Protein AF-A0A0U1DSK2-F1 (afdb_monomer_lite)

Organism: NCBI:txid761804

pLDDT: mean 81.11, std 15.64, range [31.89, 95.94]

Secondary structure (DSSP, 8-state):
------SS--SSSSS-TTBTTS---EE--PPTT--S--TT-GGGGG-TTSHHHHHHHHHHHT-HHHHHHTT-EEPPBEEEPPEEE--TTS--EEES-SS-EEE-TTTT--GGG--------TTT--

Radius of gyration: 19.18 Å; chains: 1; bounding box: 40×33×60 Å

Structure (mmCIF, N/CA/C/O backbone):
data_AF-A0A0U1DSK2-F1
#
_entry.id   AF-A0A0U1DSK2-F1
#
loop_
_atom_site.group_PDB
_atom_site.id
_atom_site.type_symbol
_atom_site.label_atom_id
_atom_site.label_alt_id
_atom_site.label_comp_id
_atom_site.label_asym_id
_atom_site.label_entity_id
_atom_site.label_seq_id
_atom_site.pdbx_PDB_ins_code
_atom_site.Cartn_x
_atom_site.Cartn_y
_atom_site.Cartn_z
_atom_site.occupancy
_atom_site.B_iso_or_equiv
_atom_site.auth_seq_id
_atom_site.auth_comp_id
_atom_site.auth_asym_id
_atom_site.auth_atom_id
_atom_site.pdbx_PDB_model_num
ATOM 1 N N . MET A 1 1 ? -15.888 -14.242 15.823 1.00 31.89 1 MET A N 1
ATOM 2 C CA . MET A 1 1 ? -16.881 -13.394 16.515 1.00 31.89 1 MET A CA 1
ATOM 3 C C . MET A 1 1 ? -16.959 -12.120 15.689 1.00 31.89 1 MET A C 1
ATOM 5 O O . MET A 1 1 ? -16.061 -11.303 15.787 1.00 31.89 1 MET A O 1
ATOM 9 N N . PHE A 1 2 ? -17.907 -12.036 14.753 1.00 37.22 2 PHE A N 1
ATOM 10 C CA . PHE A 1 2 ? -18.077 -10.854 13.903 1.00 37.22 2 PHE A CA 1
ATOM 11 C C . PHE A 1 2 ? -19.164 -10.006 14.532 1.00 37.22 2 PHE A C 1
ATOM 13 O O . PHE A 1 2 ? -20.310 -10.441 14.627 1.00 37.22 2 PHE A O 1
ATOM 20 N N . GLY A 1 3 ? -18.794 -8.839 15.026 1.00 39.28 3 GLY A N 1
ATOM 21 C CA . GLY A 1 3 ? -19.751 -7.971 15.673 1.00 39.28 3 GLY A CA 1
ATOM 22 C C . GLY A 1 3 ? -19.069 -6.734 16.182 1.00 39.28 3 GLY A C 1
ATOM 23 O O . GLY A 1 3 ? -18.799 -6.672 17.367 1.00 39.28 3 GLY A O 1
ATOM 24 N N . GLU A 1 4 ? -18.853 -5.770 15.292 1.00 43.91 4 GLU A N 1
ATOM 25 C CA . GLU A 1 4 ? -18.909 -4.362 15.660 1.00 43.91 4 GLU A CA 1
ATOM 26 C C . GLU A 1 4 ? -19.513 -3.535 14.506 1.00 43.91 4 GLU A C 1
ATOM 28 O O . GLU A 1 4 ? -18.983 -3.465 13.402 1.00 43.91 4 GLU A O 1
ATOM 33 N N . ASN A 1 5 ? -20.646 -2.901 14.837 1.00 45.25 5 ASN A N 1
ATOM 34 C CA . ASN A 1 5 ? -21.072 -1.563 14.407 1.00 45.25 5 ASN A CA 1
ATOM 35 C C . ASN A 1 5 ? -21.976 -1.408 13.168 1.00 45.25 5 ASN A C 1
ATOM 37 O O . ASN A 1 5 ? -21.609 -0.862 12.134 1.00 45.25 5 ASN A O 1
ATOM 41 N N . PHE A 1 6 ? -23.255 -1.740 13.392 1.00 40.91 6 PHE A N 1
ATOM 42 C CA . PHE A 1 6 ? -24.441 -1.389 12.591 1.00 40.91 6 PHE A CA 1
ATOM 43 C C . PHE A 1 6 ? -25.008 0.026 12.907 1.00 40.91 6 PHE A C 1
ATOM 45 O O . PHE A 1 6 ? -26.098 0.367 12.459 1.00 40.91 6 PHE A O 1
ATOM 52 N N . PHE A 1 7 ? -24.313 0.860 13.701 1.00 37.66 7 PHE A N 1
ATOM 53 C CA . PHE A 1 7 ? -24.867 2.102 14.286 1.00 37.66 7 PHE A CA 1
ATOM 54 C C . PHE A 1 7 ? -24.353 3.432 13.699 1.00 37.66 7 PHE A C 1
ATOM 56 O O . PHE A 1 7 ? -24.494 4.468 14.339 1.00 37.66 7 PHE A O 1
ATOM 63 N N . GLY A 1 8 ? -23.814 3.452 12.476 1.00 36.75 8 GLY A N 1
ATOM 64 C CA . GLY A 1 8 ? -23.681 4.705 11.707 1.00 36.75 8 GLY A CA 1
ATOM 65 C C . GLY A 1 8 ? -22.787 5.802 12.313 1.00 36.75 8 GLY A C 1
ATOM 66 O O . GLY A 1 8 ? -22.877 6.952 11.896 1.00 36.75 8 GLY A O 1
ATOM 67 N N . THR A 1 9 ? -21.926 5.471 13.277 1.00 43.00 9 THR A N 1
ATOM 68 C CA . THR A 1 9 ? -20.934 6.385 13.875 1.00 43.00 9 THR A CA 1
ATOM 69 C C . THR A 1 9 ? -19.566 6.324 13.197 1.00 43.00 9 THR A C 1
ATOM 71 O O . THR A 1 9 ? -18.650 7.029 13.611 1.00 43.00 9 THR A O 1
ATOM 74 N N . ASN A 1 10 ? -19.417 5.513 12.146 1.00 46.59 10 ASN A N 1
ATOM 75 C CA . ASN A 1 10 ? -18.232 5.546 11.302 1.00 46.59 10 ASN A CA 1
ATOM 76 C C . ASN A 1 10 ? -18.374 6.704 10.301 1.00 46.59 10 ASN A C 1
ATOM 78 O O . ASN A 1 10 ? -19.297 6.676 9.488 1.00 46.59 10 ASN A O 1
ATOM 82 N N . PRO A 1 11 ? -17.482 7.711 10.314 1.00 48.75 11 PRO A N 1
ATOM 83 C CA . PRO A 1 11 ? -17.439 8.729 9.263 1.00 48.75 11 PRO A CA 1
ATOM 84 C C . PRO A 1 11 ? -17.037 8.152 7.888 1.00 48.75 11 PRO A C 1
ATOM 86 O O . PRO A 1 11 ? -17.086 8.865 6.889 1.00 48.75 11 PRO A O 1
ATOM 89 N N . SER A 1 12 ? -16.650 6.873 7.817 1.00 52.66 12 SER A N 1
ATOM 90 C CA . SER A 1 12 ? -16.371 6.133 6.586 1.00 52.66 12 SER A CA 1
ATOM 91 C C . SER A 1 12 ? -17.623 5.436 6.033 1.00 52.66 12 SER A C 1
ATOM 93 O O . SER A 1 12 ? -18.506 5.014 6.778 1.00 52.66 12 SER A O 1
ATOM 95 N N . LEU A 1 13 ? -17.678 5.248 4.708 1.00 63.47 13 LEU A N 1
ATOM 96 C CA . LEU A 1 13 ? -18.755 4.560 3.965 1.00 63.47 13 LEU A CA 1
ATOM 97 C C . LEU A 1 13 ? -18.866 3.039 4.258 1.00 63.47 13 LEU A C 1
ATOM 99 O O . LEU A 1 13 ? -19.377 2.280 3.439 1.00 63.47 13 LEU A O 1
ATOM 103 N N . GLY A 1 14 ? -18.366 2.576 5.403 1.00 69.94 14 GLY A N 1
ATOM 104 C CA . GLY A 1 14 ? -18.191 1.168 5.755 1.00 69.94 14 GLY A CA 1
ATOM 105 C C . GLY A 1 14 ? -16.923 0.946 6.579 1.00 69.94 14 GLY A C 1
ATOM 106 O O . GLY A 1 14 ? -16.253 1.900 6.971 1.00 69.94 14 GLY A O 1
ATOM 107 N N . VAL A 1 15 ? -16.592 -0.317 6.850 1.00 75.19 15 VAL A N 1
ATOM 108 C CA . VAL A 1 15 ? -15.305 -0.689 7.463 1.00 75.19 15 VAL A CA 1
ATOM 109 C C . VAL A 1 15 ? -14.183 -0.354 6.475 1.00 75.19 15 VAL A C 1
ATOM 111 O O . VAL A 1 15 ? -14.310 -0.683 5.297 1.00 75.19 15 VAL A O 1
ATOM 114 N N . ASP A 1 16 ? -13.122 0.320 6.931 1.00 82.50 16 ASP A N 1
ATOM 115 C CA . ASP A 1 16 ? -11.968 0.652 6.083 1.00 82.50 16 ASP A CA 1
ATOM 116 C C . ASP A 1 16 ? -11.315 -0.651 5.577 1.00 82.50 16 ASP A C 1
ATOM 118 O O . ASP A 1 16 ? -10.849 -1.449 6.390 1.00 82.50 16 ASP A O 1
ATOM 122 N N . PRO A 1 17 ? -11.272 -0.911 4.257 1.00 87.81 17 PRO A N 1
ATOM 123 C CA . PRO A 1 17 ? -10.661 -2.125 3.738 1.00 87.81 17 PRO A CA 1
ATOM 124 C C . PRO A 1 17 ? -9.149 -2.169 3.956 1.00 87.81 17 PRO A C 1
ATOM 126 O O . PRO A 1 17 ? -8.571 -3.240 3.832 1.00 87.81 17 PRO A O 1
ATOM 129 N N . ALA A 1 18 ? -8.498 -1.046 4.261 1.00 89.88 18 ALA A N 1
ATOM 130 C CA . ALA A 1 18 ? -7.066 -0.974 4.517 1.00 89.88 18 ALA A CA 1
ATOM 131 C C . ALA A 1 18 ? -6.693 -1.258 5.979 1.00 89.88 18 ALA A C 1
ATOM 133 O O . ALA A 1 18 ? -5.513 -1.176 6.300 1.00 89.88 18 ALA A O 1
ATOM 134 N N . VAL A 1 19 ? -7.651 -1.531 6.876 1.00 88.75 19 VAL A N 1
ATOM 135 C CA . VAL A 1 19 ? -7.340 -1.838 8.282 1.00 88.75 19 VAL A CA 1
ATOM 136 C C . VAL A 1 19 ? -7.079 -3.321 8.512 1.00 88.75 19 VAL A C 1
ATOM 138 O O . VAL A 1 19 ? -7.591 -4.188 7.795 1.00 88.75 19 VAL A O 1
ATOM 141 N N . ASP A 1 20 ? -6.307 -3.611 9.558 1.00 85.75 20 ASP A N 1
ATOM 142 C CA . ASP A 1 20 ? -6.054 -4.986 9.978 1.00 85.75 20 ASP A CA 1
ATOM 143 C C . ASP A 1 20 ? -7.362 -5.744 10.276 1.00 85.75 20 ASP A C 1
ATOM 145 O O . ASP A 1 20 ? -8.333 -5.197 10.807 1.00 85.75 20 ASP A O 1
ATOM 149 N N . GLY A 1 21 ? -7.400 -7.021 9.895 1.00 84.62 21 GLY A N 1
ATOM 150 C CA . GLY A 1 21 ? -8.562 -7.895 10.070 1.00 84.62 21 GLY A CA 1
ATOM 151 C C . GLY A 1 21 ? -9.659 -7.795 8.999 1.00 84.62 21 GLY A C 1
ATOM 152 O O . GLY A 1 21 ? -10.581 -8.612 9.032 1.00 84.62 21 GLY A O 1
ATOM 153 N N . PHE A 1 22 ? -9.576 -6.878 8.024 1.00 88.56 22 PHE A N 1
ATOM 154 C CA . PHE A 1 22 ? -10.539 -6.838 6.907 1.00 88.56 22 PHE A CA 1
ATOM 155 C C . PHE A 1 22 ? -10.370 -8.015 5.927 1.00 88.56 22 PHE A C 1
ATOM 157 O O . PHE A 1 22 ? -11.340 -8.473 5.325 1.00 88.56 22 PHE A O 1
ATOM 164 N N . GLY A 1 23 ? -9.141 -8.523 5.775 1.00 89.69 23 GLY A N 1
ATOM 165 C CA . GLY A 1 23 ? -8.797 -9.575 4.808 1.00 89.69 23 GLY A CA 1
ATOM 166 C C . GLY A 1 23 ? -8.377 -9.053 3.430 1.00 89.69 23 GLY A C 1
ATOM 167 O O . GLY A 1 23 ? -8.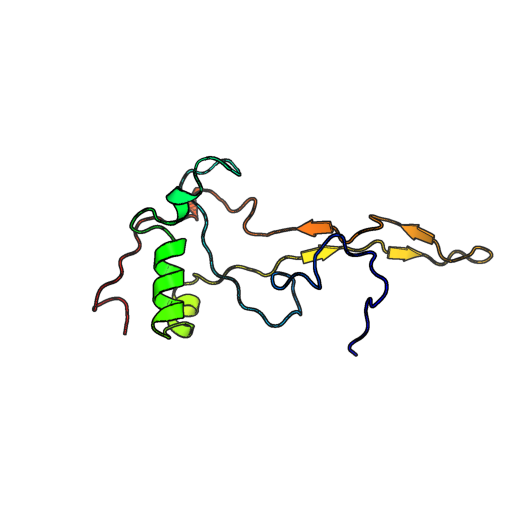337 -9.823 2.473 1.00 89.69 23 GLY A O 1
ATOM 168 N N . SER A 1 24 ? -8.077 -7.757 3.315 1.00 91.50 24 SER A N 1
ATOM 169 C CA . SER A 1 24 ? -7.434 -7.184 2.132 1.00 91.50 24 SER A CA 1
ATOM 170 C C . SER A 1 24 ? -5.925 -7.442 2.139 1.00 91.50 24 SER A C 1
ATOM 172 O O . SER A 1 24 ? -5.340 -7.831 3.150 1.00 91.50 24 SER A O 1
ATOM 174 N N . VAL A 1 25 ? -5.288 -7.146 1.009 1.00 93.31 25 VAL A N 1
ATOM 175 C CA . VAL A 1 25 ? -3.843 -6.934 0.907 1.00 93.31 25 VAL A CA 1
ATOM 176 C C . VAL A 1 25 ? -3.632 -5.515 0.395 1.00 93.31 25 VAL A C 1
ATOM 178 O O . VAL A 1 25 ? -4.348 -5.067 -0.503 1.00 93.31 25 VAL A O 1
ATOM 181 N N . ARG A 1 26 ? -2.666 -4.803 0.974 1.00 95.69 26 ARG A N 1
ATOM 182 C CA . ARG A 1 26 ? -2.225 -3.486 0.507 1.00 95.69 26 ARG A CA 1
ATOM 183 C C . ARG A 1 26 ? -0.896 -3.625 -0.225 1.00 95.69 26 ARG A C 1
ATOM 185 O O . ARG A 1 26 ? -0.114 -4.526 0.072 1.00 95.69 26 ARG A O 1
ATOM 192 N N . PHE A 1 27 ? -0.619 -2.701 -1.134 1.00 95.69 27 PHE A N 1
ATOM 193 C CA . PHE A 1 27 ? 0.667 -2.596 -1.815 1.00 95.69 27 PHE A CA 1
ATOM 194 C C . PHE A 1 27 ? 1.241 -1.193 -1.641 1.00 95.69 27 PHE A C 1
ATOM 196 O O . PHE A 1 27 ? 0.495 -0.238 -1.400 1.00 95.69 27 PHE A O 1
ATOM 203 N N . ARG A 1 28 ? 2.564 -1.089 -1.721 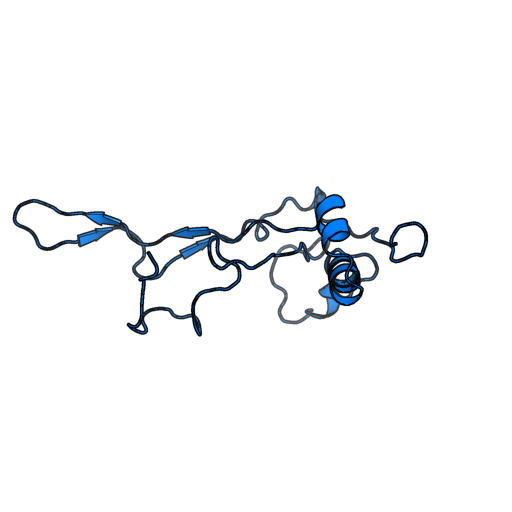1.00 94.94 28 ARG A N 1
ATOM 204 C CA . ARG A 1 28 ? 3.288 0.177 -1.631 1.00 94.94 28 ARG A CA 1
ATOM 205 C C . ARG A 1 28 ? 3.067 0.982 -2.900 1.00 94.94 28 ARG A C 1
ATOM 207 O O . ARG A 1 28 ? 3.097 0.438 -4.001 1.00 94.94 28 ARG A O 1
ATOM 214 N N . ALA A 1 29 ? 2.810 2.269 -2.738 1.00 93.31 29 ALA A N 1
ATOM 215 C CA . ALA A 1 29 ? 2.453 3.147 -3.843 1.00 93.31 29 ALA A CA 1
ATOM 216 C C . ALA A 1 29 ? 3.015 4.558 -3.652 1.00 93.31 29 ALA A C 1
ATOM 218 O O . ALA A 1 29 ? 2.540 5.482 -4.308 1.00 93.31 29 ALA A O 1
ATOM 219 N N . GLU A 1 30 ? 3.966 4.748 -2.735 1.00 89.44 30 GLU A N 1
ATOM 220 C CA . GLU A 1 30 ? 4.376 6.093 -2.350 1.00 89.44 30 GLU A CA 1
ATOM 221 C C . GLU A 1 30 ? 5.091 6.805 -3.491 1.00 89.44 30 GLU A C 1
ATOM 223 O O . GLU A 1 30 ? 5.756 6.204 -4.340 1.00 89.44 30 GLU A O 1
ATOM 228 N N . VAL A 1 31 ? 4.927 8.123 -3.510 1.00 86.94 31 VAL A N 1
ATOM 229 C CA . VAL A 1 31 ? 5.552 8.975 -4.510 1.00 86.94 31 VAL A CA 1
ATOM 230 C C . VAL A 1 31 ? 6.986 9.300 -4.069 1.00 86.94 31 VAL A C 1
ATOM 232 O O . VAL A 1 31 ? 7.170 9.931 -3.023 1.00 86.94 31 VAL A O 1
ATOM 235 N N . PRO A 1 32 ? 8.011 8.939 -4.864 1.00 82.69 32 PRO A N 1
ATOM 236 C CA . PRO A 1 32 ? 9.399 9.277 -4.568 1.00 82.69 32 PRO A CA 1
ATOM 237 C C . PRO A 1 32 ? 9.578 10.787 -4.384 1.00 82.69 32 PRO A C 1
ATOM 239 O O . PRO A 1 32 ? 9.192 11.581 -5.240 1.00 82.69 32 PRO A O 1
ATOM 242 N N . GLY A 1 33 ? 10.163 11.188 -3.254 1.00 80.31 33 GLY A N 1
ATOM 243 C CA . GLY A 1 33 ? 10.413 12.598 -2.941 1.00 80.31 33 GLY A CA 1
ATOM 244 C C . GLY A 1 33 ? 9.175 13.419 -2.558 1.00 80.31 33 GLY A C 1
ATOM 245 O O . GLY A 1 33 ? 9.303 14.634 -2.419 1.00 80.31 33 GLY A O 1
ATOM 246 N N . SER A 1 34 ? 8.008 12.791 -2.373 1.00 78.75 34 SER A N 1
ATOM 247 C CA . SER A 1 34 ? 6.836 13.462 -1.803 1.00 78.75 34 SER A CA 1
ATOM 248 C C . SER A 1 34 ? 7.069 13.840 -0.339 1.00 78.75 34 SER A C 1
ATOM 250 O O . SER A 1 34 ? 7.645 13.070 0.428 1.00 78.75 34 SER A O 1
ATOM 252 N N . ASP A 1 35 ? 6.589 15.018 0.053 1.00 76.25 35 ASP A N 1
ATOM 253 C CA . ASP A 1 35 ? 6.548 15.507 1.434 1.00 76.25 35 ASP A CA 1
ATOM 254 C C . ASP A 1 35 ? 5.108 15.683 1.960 1.00 76.25 35 ASP A C 1
ATOM 256 O O . ASP A 1 35 ? 4.901 16.236 3.043 1.00 76.25 35 ASP A O 1
ATOM 260 N N . GLY A 1 36 ? 4.103 15.183 1.226 1.00 75.88 36 GLY A N 1
ATOM 261 C CA . GLY A 1 36 ? 2.714 15.141 1.678 1.00 75.88 36 GLY A CA 1
ATOM 262 C C . GLY A 1 36 ? 1.684 14.947 0.563 1.00 75.88 36 GLY A C 1
ATOM 263 O O . GLY A 1 36 ? 2.003 14.659 -0.589 1.00 75.88 36 GLY A O 1
ATOM 264 N N . ILE A 1 37 ? 0.401 15.120 0.901 1.00 79.44 37 ILE A N 1
ATOM 265 C CA . ILE A 1 37 ? -0.683 15.050 -0.088 1.00 79.44 37 ILE A CA 1
ATOM 266 C C . ILE A 1 37 ? -0.647 16.305 -0.963 1.00 79.44 37 ILE A C 1
ATOM 268 O O . ILE A 1 37 ? -0.932 17.405 -0.489 1.00 79.44 37 ILE A O 1
ATOM 272 N N . ASN A 1 38 ? -0.412 16.124 -2.263 1.00 82.75 38 ASN A N 1
ATOM 273 C CA . ASN A 1 38 ? -0.645 17.158 -3.264 1.00 82.75 38 ASN A CA 1
ATOM 274 C C . ASN A 1 38 ? -1.926 16.853 -4.069 1.00 82.75 38 ASN A C 1
ATOM 276 O O . ASN A 1 38 ? -1.880 16.085 -5.031 1.00 82.75 38 ASN A O 1
ATOM 280 N N . PRO A 1 39 ? -3.075 17.475 -3.740 1.00 80.81 39 PRO A N 1
ATOM 281 C CA . PRO A 1 39 ? -4.342 17.199 -4.423 1.00 80.81 39 PRO A CA 1
ATOM 282 C C . PRO A 1 39 ? -4.365 17.671 -5.886 1.00 80.81 39 PRO A C 1
ATOM 284 O O . PRO A 1 39 ? -5.276 17.321 -6.636 1.00 80.81 39 PRO A O 1
ATOM 287 N N . HIS A 1 40 ? -3.390 18.480 -6.307 1.00 84.38 40 HIS A N 1
ATOM 288 C CA . HIS A 1 40 ? -3.275 18.964 -7.681 1.00 84.38 40 HIS A CA 1
ATOM 289 C C . HIS A 1 40 ? -2.348 18.108 -8.551 1.00 84.38 40 HIS A C 1
ATOM 291 O O . HIS A 1 40 ? -2.285 18.350 -9.755 1.00 84.38 40 HIS A O 1
ATOM 297 N N . ASP A 1 41 ? -1.671 17.105 -7.982 1.00 83.56 41 ASP A N 1
ATOM 298 C CA . ASP A 1 41 ? -0.736 16.238 -8.708 1.00 83.56 41 ASP A CA 1
ATOM 299 C C . ASP A 1 41 ? -0.942 14.751 -8.384 1.00 83.56 41 ASP A C 1
ATOM 301 O O . ASP A 1 41 ? -0.044 14.025 -7.963 1.00 83.56 41 ASP A O 1
ATOM 305 N N . HIS A 1 42 ? -2.161 14.263 -8.617 1.00 83.81 42 HIS A N 1
ATOM 306 C CA . HIS A 1 42 ? -2.450 12.827 -8.539 1.00 83.81 42 HIS A CA 1
ATOM 307 C C . HIS A 1 42 ? -1.811 12.020 -9.680 1.00 83.81 42 HIS A C 1
ATOM 309 O O . HIS A 1 42 ? -1.726 10.796 -9.600 1.00 83.81 42 HIS A O 1
ATOM 315 N N . SER A 1 43 ? -1.359 12.683 -10.748 1.00 87.06 43 SER A N 1
ATOM 316 C CA . SER A 1 43 ? -0.668 12.034 -11.864 1.00 87.06 43 SER A CA 1
ATOM 317 C C . SER A 1 43 ? 0.672 11.430 -11.470 1.00 87.06 43 SER A C 1
ATOM 319 O O . SER A 1 43 ? 1.131 10.511 -12.147 1.00 87.06 43 SER A O 1
ATOM 321 N N . TYR A 1 44 ? 1.292 11.902 -10.390 1.00 86.81 44 TYR A N 1
ATOM 322 C CA . TYR A 1 44 ? 2.620 11.448 -9.998 1.00 86.81 44 TYR A CA 1
ATOM 323 C C . TYR A 1 44 ? 2.662 9.972 -9.560 1.00 86.81 44 TYR A C 1
ATOM 325 O O . TYR A 1 44 ? 3.689 9.314 -9.712 1.00 86.81 44 TYR A O 1
ATOM 333 N N . TYR A 1 45 ? 1.524 9.387 -9.165 1.00 88.19 45 TYR A N 1
ATOM 334 C CA . TYR A 1 45 ? 1.394 7.931 -8.991 1.00 88.19 45 TYR A CA 1
ATOM 335 C C . TYR A 1 45 ? 1.635 7.138 -10.286 1.00 88.19 45 TYR A C 1
ATOM 337 O O . TYR A 1 45 ? 1.855 5.937 -10.232 1.00 88.19 45 TYR A O 1
ATOM 345 N N . TYR A 1 46 ? 1.624 7.780 -11.454 1.00 90.12 46 TYR A N 1
ATOM 346 C CA . TYR A 1 46 ? 1.948 7.160 -12.740 1.00 90.12 46 TYR A CA 1
ATOM 347 C C . TYR A 1 46 ? 3.366 7.485 -13.222 1.00 90.12 46 TYR A C 1
ATOM 349 O O . TYR A 1 46 ? 3.683 7.264 -14.395 1.00 90.12 46 TYR A O 1
ATOM 357 N N . HIS A 1 47 ? 4.229 8.015 -12.347 1.00 89.25 47 HIS A N 1
ATOM 358 C CA . HIS A 1 47 ? 5.641 8.192 -12.661 1.00 89.25 47 HIS A CA 1
ATOM 359 C C . HIS A 1 47 ? 6.256 6.856 -13.090 1.00 89.25 47 HIS A C 1
ATOM 361 O O . HIS A 1 47 ? 6.039 5.814 -12.473 1.00 89.25 47 HIS A O 1
ATOM 367 N N . ARG A 1 48 ? 7.013 6.864 -14.188 1.00 89.56 48 ARG A N 1
ATOM 368 C CA . ARG A 1 48 ? 7.601 5.630 -14.707 1.00 89.56 48 ARG A CA 1
ATOM 369 C C . ARG A 1 48 ? 8.583 5.068 -13.683 1.00 89.56 48 ARG A C 1
ATOM 371 O O . ARG A 1 48 ? 9.505 5.763 -13.292 1.00 89.56 48 ARG A O 1
ATOM 378 N N . GLY A 1 49 ? 8.404 3.798 -13.348 1.00 90.19 49 GLY A N 1
ATOM 379 C CA . GLY A 1 49 ? 9.283 3.079 -12.437 1.00 90.19 49 GLY A CA 1
ATOM 380 C C . GLY A 1 49 ? 9.003 3.319 -10.961 1.00 90.19 49 GLY A C 1
ATOM 381 O O . GLY A 1 49 ? 9.691 2.724 -10.145 1.00 90.19 49 GLY A O 1
ATOM 382 N N . SER A 1 50 ? 7.986 4.107 -10.598 1.00 92.62 50 SER A N 1
ATOM 383 C CA . SER A 1 50 ? 7.544 4.185 -9.205 1.00 92.62 50 SER A CA 1
ATOM 384 C C . SER A 1 50 ? 6.845 2.901 -8.750 1.00 92.62 50 SER A C 1
ATOM 386 O O . SER A 1 50 ? 6.481 2.026 -9.542 1.00 92.62 50 SER A O 1
ATOM 388 N N . GLU A 1 51 ? 6.645 2.806 -7.441 1.00 94.62 51 GLU A N 1
ATOM 389 C CA . GLU A 1 51 ? 6.016 1.667 -6.779 1.00 94.62 51 GLU A CA 1
ATOM 390 C C . GLU A 1 51 ? 4.586 1.395 -7.273 1.00 94.62 51 GLU A C 1
ATOM 392 O O . GLU A 1 51 ? 4.196 0.241 -7.450 1.00 94.62 51 GLU A O 1
ATOM 397 N N . ALA A 1 52 ? 3.797 2.444 -7.541 1.00 94.12 52 ALA A N 1
ATOM 398 C CA . ALA A 1 52 ? 2.379 2.276 -7.848 1.00 94.12 52 ALA A CA 1
ATOM 399 C C . ALA A 1 52 ? 2.116 1.600 -9.212 1.00 94.12 52 ALA A C 1
ATOM 401 O O . ALA A 1 52 ? 1.335 0.646 -9.246 1.00 94.12 52 ALA A O 1
ATOM 402 N N . PRO A 1 53 ? 2.744 2.003 -10.339 1.00 93.50 53 PRO A N 1
ATOM 403 C CA . PRO A 1 53 ? 2.579 1.311 -11.614 1.00 93.50 53 PRO A CA 1
ATOM 404 C C . PRO A 1 53 ? 3.165 -0.097 -11.599 1.00 93.50 53 PRO A C 1
ATOM 406 O O . PRO A 1 53 ? 2.589 -0.977 -12.230 1.00 93.50 53 PRO A O 1
ATOM 409 N N . TYR A 1 54 ? 4.265 -0.314 -10.870 1.00 92.94 54 TYR A N 1
ATOM 410 C CA . TYR A 1 54 ? 4.848 -1.641 -10.676 1.00 92.94 54 TYR A CA 1
ATOM 411 C C . TYR A 1 54 ? 3.865 -2.574 -9.964 1.00 92.94 54 TYR A C 1
ATOM 413 O O . TYR A 1 54 ? 3.481 -3.605 -10.514 1.00 92.94 54 TYR A O 1
ATOM 421 N N . GLY A 1 55 ? 3.354 -2.150 -8.804 1.00 94.06 55 GLY A N 1
ATOM 422 C CA . GLY A 1 55 ? 2.410 -2.951 -8.035 1.00 94.06 55 GLY A CA 1
ATOM 423 C C . GLY A 1 55 ? 1.093 -3.192 -8.771 1.00 94.06 55 GLY A C 1
ATOM 424 O O . GLY A 1 55 ? 0.581 -4.310 -8.780 1.00 94.06 55 GLY A O 1
ATOM 425 N N . MET A 1 56 ? 0.565 -2.178 -9.467 1.00 94.50 56 MET A N 1
ATOM 426 C CA . MET A 1 56 ? -0.607 -2.365 -10.325 1.00 94.50 56 MET A CA 1
ATOM 427 C C . MET A 1 56 ? -0.343 -3.388 -11.431 1.00 94.50 56 MET A C 1
ATOM 429 O O . MET A 1 56 ? -1.221 -4.208 -11.687 1.00 94.50 56 MET A O 1
ATOM 433 N N . ALA A 1 57 ? 0.832 -3.359 -12.069 1.00 92.56 57 ALA A N 1
ATOM 434 C CA . ALA A 1 57 ? 1.181 -4.289 -13.136 1.00 92.56 57 ALA A CA 1
ATOM 435 C C . ALA A 1 57 ? 1.246 -5.740 -12.635 1.00 92.56 57 ALA A C 1
ATOM 437 O O . ALA A 1 57 ? 0.634 -6.606 -13.263 1.00 92.56 57 ALA A O 1
ATOM 438 N N . ASP A 1 58 ? 1.874 -6.005 -11.487 1.00 92.94 58 ASP A N 1
ATOM 439 C CA . ASP A 1 58 ? 1.892 -7.341 -10.870 1.00 92.94 58 ASP A CA 1
ATOM 440 C C . ASP A 1 58 ? 0.489 -7.841 -10.524 1.00 92.94 58 ASP A C 1
ATOM 442 O O . ASP A 1 58 ? 0.112 -8.959 -10.877 1.00 92.94 58 ASP A O 1
ATOM 446 N N . ILE A 1 59 ? -0.335 -6.991 -9.908 1.00 93.94 59 ILE A N 1
ATOM 447 C CA . ILE A 1 59 ? -1.700 -7.360 -9.512 1.00 93.94 59 ILE A CA 1
ATOM 448 C C . ILE A 1 59 ? -2.554 -7.706 -10.737 1.00 93.94 59 ILE A C 1
ATOM 450 O O . ILE A 1 59 ? -3.227 -8.738 -10.744 1.00 93.94 59 ILE A O 1
ATOM 454 N N . VAL A 1 60 ? -2.547 -6.868 -11.781 1.00 94.56 60 VAL A N 1
ATOM 455 C CA . VAL A 1 60 ? -3.403 -7.092 -12.963 1.00 94.56 60 VAL A CA 1
ATOM 456 C C . VAL A 1 60 ? -2.905 -8.223 -13.858 1.00 94.56 60 VAL A C 1
ATOM 458 O O . VAL A 1 60 ? -3.705 -8.801 -14.592 1.00 94.56 60 VAL A O 1
ATOM 461 N N . SER A 1 61 ? -1.610 -8.542 -13.810 1.00 93.06 61 SER A N 1
ATOM 462 C CA . SER A 1 61 ? -1.032 -9.675 -14.542 1.00 93.06 61 SER A CA 1
ATOM 463 C C . SER A 1 61 ? -1.126 -11.002 -13.783 1.00 93.06 61 SER A C 1
ATOM 465 O O . SER A 1 61 ? -0.941 -12.051 -14.392 1.00 93.06 61 SER A O 1
ATOM 467 N N . GLY A 1 62 ? -1.518 -10.973 -12.504 1.00 93.69 62 GLY A N 1
ATOM 468 C CA . GLY A 1 62 ? -1.734 -12.166 -11.684 1.00 93.69 62 GLY A CA 1
ATOM 469 C C . GLY A 1 62 ? -0.523 -12.602 -10.855 1.00 93.69 62 GLY A C 1
ATOM 470 O O . GLY A 1 62 ? -0.591 -13.657 -10.232 1.00 93.69 62 GLY A O 1
ATOM 471 N N . HIS A 1 63 ? 0.533 -11.790 -10.788 1.00 93.19 63 HIS A N 1
ATOM 472 C CA . HIS A 1 63 ? 1.784 -12.065 -10.067 1.00 93.19 63 HIS A CA 1
ATOM 473 C C . HIS A 1 63 ? 1.775 -11.469 -8.647 1.00 93.19 63 HIS A C 1
ATOM 475 O O . HIS A 1 63 ? 2.714 -10.811 -8.202 1.00 93.19 63 HIS A O 1
ATOM 481 N N . GLY A 1 64 ? 0.672 -11.649 -7.912 1.00 92.06 64 GLY A N 1
ATOM 482 C CA . GLY A 1 64 ? 0.532 -11.105 -6.553 1.00 92.06 64 GLY A CA 1
ATOM 483 C C . GLY A 1 64 ? 1.471 -11.750 -5.523 1.00 92.06 64 GLY A C 1
ATOM 484 O O . GLY A 1 64 ? 1.808 -11.133 -4.515 1.00 92.06 64 GLY A O 1
ATOM 485 N N . ASP A 1 65 ? 1.909 -12.981 -5.768 1.00 93.56 65 ASP A N 1
ATOM 486 C CA . ASP A 1 65 ? 2.957 -13.652 -4.999 1.00 93.56 65 ASP A CA 1
ATOM 487 C C . ASP A 1 65 ? 4.330 -13.021 -5.241 1.00 93.56 65 ASP A C 1
ATOM 489 O O . ASP A 1 65 ? 5.084 -12.822 -4.286 1.00 93.56 65 ASP A O 1
ATOM 493 N N . GLN A 1 66 ? 4.621 -12.642 -6.486 1.00 91.44 66 GLN A N 1
ATOM 494 C CA . GLN A 1 66 ? 5.845 -11.930 -6.831 1.00 91.44 66 GLN A CA 1
ATOM 495 C C . GLN A 1 66 ? 5.885 -10.541 -6.191 1.00 91.44 66 GLN A C 1
ATOM 497 O O . GLN A 1 66 ? 6.861 -10.210 -5.527 1.00 91.44 66 GLN A O 1
ATOM 502 N N . LEU A 1 67 ? 4.773 -9.799 -6.242 1.00 92.94 67 LEU A N 1
ATOM 503 C CA . LEU A 1 67 ? 4.612 -8.529 -5.526 1.00 92.94 67 LEU A CA 1
ATOM 504 C C . LEU A 1 67 ? 5.015 -8.652 -4.045 1.00 92.94 67 LEU A C 1
ATOM 506 O O . LEU A 1 67 ? 5.690 -7.787 -3.484 1.00 92.94 67 LEU A O 1
ATOM 510 N N . GLN A 1 68 ? 4.598 -9.736 -3.386 1.00 94.50 68 GLN A N 1
ATOM 511 C CA . GLN A 1 68 ? 4.973 -9.997 -2.000 1.00 94.50 68 GLN A CA 1
ATOM 512 C C . GLN A 1 68 ? 6.450 -10.393 -1.862 1.00 94.50 68 GLN A C 1
ATOM 514 O O . GLN A 1 68 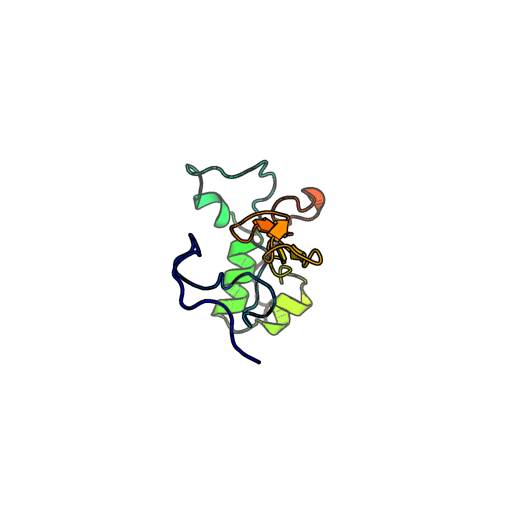? 7.110 -9.926 -0.930 1.00 94.50 68 GLN A O 1
ATOM 519 N N . ALA A 1 69 ? 6.970 -11.236 -2.755 1.00 93.69 69 ALA A N 1
ATOM 520 C CA . ALA A 1 69 ? 8.376 -11.645 -2.766 1.00 93.69 69 ALA A CA 1
ATOM 521 C C . ALA A 1 69 ? 9.327 -10.449 -2.941 1.00 93.69 69 ALA A C 1
ATOM 523 O O . ALA A 1 69 ? 10.369 -10.394 -2.286 1.00 93.69 69 ALA A O 1
ATOM 524 N N . ASP A 1 70 ? 8.909 -9.461 -3.729 1.00 91.31 70 ASP A N 1
ATOM 525 C CA . ASP A 1 70 ? 9.627 -8.211 -3.982 1.00 91.31 70 ASP A CA 1
ATOM 526 C C . ASP A 1 70 ? 9.461 -7.192 -2.836 1.00 91.31 70 ASP A C 1
ATOM 528 O O . ASP A 1 70 ? 10.009 -6.091 -2.872 1.00 91.31 70 ASP A O 1
ATOM 532 N N . GLY A 1 71 ? 8.731 -7.554 -1.773 1.00 93.44 71 GLY A N 1
ATOM 533 C CA . GLY A 1 71 ? 8.520 -6.703 -0.601 1.00 93.44 71 GLY A CA 1
ATOM 534 C C . GLY A 1 71 ? 7.595 -5.515 -0.866 1.00 93.44 71 GLY A C 1
ATOM 535 O O . GLY A 1 71 ? 7.589 -4.559 -0.086 1.00 93.44 71 GLY A O 1
ATOM 536 N N . MET A 1 72 ? 6.803 -5.578 -1.939 1.00 95.00 72 MET A N 1
ATOM 537 C CA . MET A 1 72 ? 5.929 -4.497 -2.401 1.00 95.00 72 MET A CA 1
ATOM 538 C C . MET A 1 72 ? 4.539 -4.516 -1.768 1.00 95.00 72 MET A C 1
ATOM 540 O O . MET A 1 72 ? 3.700 -3.671 -2.078 1.00 95.00 72 MET A O 1
ATOM 544 N N . THR A 1 73 ? 4.286 -5.422 -0.826 1.00 95.94 73 THR A N 1
ATOM 545 C CA . THR A 1 73 ? 3.122 -5.333 0.058 1.00 95.94 73 THR A CA 1
ATOM 546 C C . THR A 1 73 ? 3.325 -4.250 1.117 1.00 95.94 73 THR A C 1
ATOM 548 O O . THR A 1 73 ? 4.412 -4.113 1.686 1.00 95.94 73 THR A O 1
ATOM 551 N N . ALA A 1 74 ? 2.260 -3.509 1.405 1.00 95.75 74 ALA A N 1
ATOM 552 C CA . ALA A 1 74 ? 2.214 -2.516 2.472 1.00 95.75 74 ALA A CA 1
ATOM 553 C C . ALA A 1 74 ? 1.563 -3.108 3.729 1.00 95.75 74 ALA A C 1
ATOM 555 O O . ALA A 1 74 ? 0.697 -3.986 3.649 1.00 95.75 74 ALA A O 1
ATOM 556 N N . GLU A 1 75 ? 1.974 -2.618 4.895 1.00 94.50 75 GLU A N 1
ATOM 557 C CA . GLU A 1 75 ? 1.364 -3.007 6.167 1.00 94.50 75 GLU A CA 1
ATOM 558 C C . GLU A 1 75 ? -0.086 -2.512 6.243 1.00 94.50 75 GLU A C 1
ATOM 560 O O . GLU A 1 75 ? -0.437 -1.485 5.665 1.00 94.50 75 GLU A O 1
ATOM 565 N N . GLN A 1 76 ? -0.947 -3.228 6.965 1.00 93.88 76 GLN A N 1
ATOM 566 C CA . GLN A 1 76 ? -2.310 -2.770 7.220 1.00 93.88 76 GLN A CA 1
ATOM 567 C C . GLN A 1 76 ? -2.333 -1.525 8.111 1.00 93.88 76 GLN A C 1
ATOM 569 O O . GLN A 1 76 ? -1.442 -1.292 8.926 1.00 93.88 76 GLN A O 1
ATOM 574 N N . ARG A 1 77 ? -3.376 -0.712 7.961 1.00 91.56 77 ARG A N 1
ATOM 575 C CA . ARG A 1 77 ? -3.638 0.406 8.860 1.00 91.56 77 ARG A CA 1
ATOM 576 C C . ARG A 1 77 ? -4.099 -0.102 10.211 1.00 91.56 77 ARG A C 1
ATOM 578 O O . ARG A 1 77 ? -4.882 -1.048 10.327 1.00 91.56 77 ARG A O 1
ATOM 585 N N . HIS A 1 78 ? -3.685 0.619 11.233 1.00 87.19 78 HIS A N 1
ATOM 586 C CA . HIS A 1 78 ? -4.048 0.322 12.606 1.00 87.19 78 HIS A CA 1
ATOM 587 C C . HIS A 1 78 ? -5.209 1.210 13.023 1.00 87.19 78 HIS A C 1
ATOM 589 O O . HIS A 1 78 ? -5.152 2.429 12.858 1.00 87.19 78 HIS A O 1
ATOM 595 N N . SER A 1 79 ? -6.266 0.598 13.555 1.00 79.50 79 SER A N 1
ATOM 596 C CA . SER A 1 79 ? -7.412 1.318 14.115 1.00 79.50 79 SER A CA 1
ATOM 597 C C . SER A 1 79 ? -7.344 1.336 15.635 1.00 79.50 79 SER A C 1
ATOM 599 O O . SER A 1 79 ? -7.243 0.287 16.269 1.00 79.50 79 SER A O 1
ATOM 601 N N . PHE A 1 80 ? -7.472 2.520 16.229 1.00 74.38 80 PHE A N 1
ATOM 602 C CA . PHE A 1 80 ? -7.504 2.703 17.681 1.00 74.38 80 PHE A CA 1
ATOM 603 C C . PHE A 1 80 ? -8.826 3.350 18.072 1.00 74.38 80 PHE A C 1
ATOM 605 O O . PHE A 1 80 ? -9.123 4.480 17.680 1.00 74.38 80 PHE A O 1
ATOM 612 N N . GLY A 1 81 ? -9.623 2.624 18.851 1.00 72.50 81 GLY A N 1
ATOM 613 C CA . GLY A 1 81 ? -10.837 3.143 19.473 1.00 72.50 81 GLY A CA 1
ATOM 614 C C . GLY A 1 81 ? -10.583 3.628 20.898 1.00 72.50 81 GLY A C 1
ATOM 615 O O . GLY A 1 81 ? -9.580 3.286 21.527 1.00 72.50 81 GLY A O 1
ATOM 616 N N . GLY A 1 82 ? -11.521 4.407 21.432 1.00 73.88 82 GLY A N 1
ATOM 617 C CA . GLY A 1 82 ? -11.554 4.691 22.860 1.00 73.88 82 GLY A CA 1
ATOM 618 C C . GLY A 1 82 ? -11.723 3.413 23.691 1.00 73.88 82 GLY A C 1
ATOM 619 O O . GLY A 1 82 ? -12.452 2.492 23.323 1.00 73.88 82 GLY A O 1
ATOM 620 N N . VAL A 1 83 ? -11.063 3.365 24.844 1.00 77.75 83 VAL A N 1
ATOM 621 C CA . VAL A 1 83 ? -11.150 2.251 25.791 1.00 77.75 83 VAL A CA 1
ATOM 622 C C . VAL A 1 83 ? -12.317 2.497 26.740 1.00 77.75 83 VAL A C 1
ATOM 624 O O . VAL A 1 83 ? -12.387 3.541 27.390 1.00 77.75 83 VAL A O 1
ATOM 627 N N . GLN A 1 84 ? -13.225 1.528 26.865 1.00 81.88 84 GLN A N 1
ATOM 628 C CA . GLN A 1 84 ? -14.259 1.578 27.898 1.00 81.88 84 GLN A CA 1
ATOM 629 C C . GLN A 1 84 ? -13.664 1.247 29.267 1.00 81.88 84 GLN A C 1
ATOM 631 O O . GLN A 1 84 ? -13.218 0.127 29.519 1.00 81.88 84 GLN A O 1
ATOM 636 N N . VAL A 1 85 ? -13.728 2.211 30.179 1.00 86.19 85 VAL A N 1
ATOM 637 C CA . VAL A 1 85 ? -13.346 2.048 31.579 1.00 86.19 85 VAL A CA 1
ATOM 638 C C . VAL A 1 85 ? -14.604 1.941 32.434 1.00 86.19 85 VAL A C 1
ATOM 640 O O . VAL A 1 85 ? -15.519 2.765 32.356 1.00 86.19 85 VAL A O 1
ATOM 643 N N . ARG A 1 86 ? -14.653 0.902 33.272 1.00 87.81 86 ARG A N 1
ATOM 644 C CA . ARG A 1 86 ? -15.727 0.688 34.248 1.00 87.81 86 ARG A CA 1
ATOM 645 C C . ARG A 1 86 ? -15.246 1.121 35.624 1.00 87.81 86 ARG A C 1
ATOM 647 O O . ARG A 1 86 ? -14.431 0.439 36.239 1.00 87.81 86 ARG A O 1
ATOM 654 N N . ILE A 1 87 ? -15.768 2.245 36.102 1.00 87.19 87 ILE A N 1
ATOM 655 C CA . ILE A 1 87 ? -15.509 2.745 37.453 1.00 87.19 87 ILE A CA 1
ATOM 656 C C . ILE A 1 87 ? -16.666 2.280 38.353 1.00 87.19 87 ILE A C 1
ATOM 658 O O . ILE A 1 87 ? -17.822 2.527 38.001 1.00 87.19 87 ILE A O 1
ATOM 662 N N . PRO A 1 88 ? -16.411 1.598 39.489 1.00 89.81 88 PRO A N 1
ATOM 663 C CA . PRO A 1 88 ? -17.476 1.162 40.390 1.00 89.81 88 PRO A CA 1
ATOM 664 C C . PRO A 1 88 ? -18.393 2.322 40.799 1.00 89.81 88 PRO A C 1
ATOM 666 O O . PRO A 1 88 ? -17.922 3.360 41.253 1.00 89.81 88 PRO A O 1
ATOM 669 N N . GLY A 1 89 ? -19.706 2.145 40.635 1.00 87.75 89 GLY A N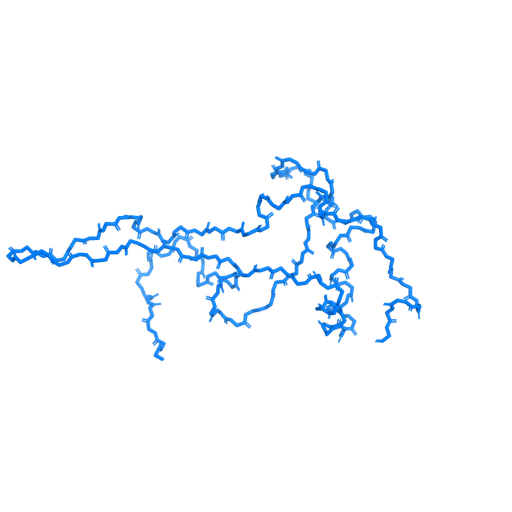 1
ATOM 670 C CA . GLY A 1 89 ? -20.707 3.172 40.950 1.00 87.75 89 GLY A CA 1
ATOM 671 C C . GLY A 1 89 ? -20.954 4.215 39.852 1.00 87.75 89 GLY A C 1
ATOM 672 O O . GLY A 1 89 ? -21.815 5.071 40.039 1.00 87.75 89 GLY A O 1
ATOM 673 N N . LEU A 1 90 ? -20.266 4.137 38.707 1.00 86.88 90 LEU A N 1
ATOM 674 C CA . LEU A 1 90 ? -20.496 5.000 37.545 1.00 86.88 90 LEU A CA 1
ATOM 675 C C . LEU A 1 90 ? -20.886 4.181 36.302 1.00 86.88 90 LEU A C 1
ATOM 677 O O . LEU A 1 90 ? -20.499 3.013 36.178 1.00 86.88 90 LEU A O 1
ATOM 681 N N . PRO A 1 91 ? -21.647 4.773 35.362 1.00 84.50 91 PRO A N 1
ATOM 682 C CA . PRO A 1 91 ? -21.835 4.179 34.043 1.00 84.50 91 PRO A CA 1
ATOM 683 C C . PRO A 1 91 ? -20.484 4.058 33.307 1.00 84.50 91 PRO A C 1
ATOM 685 O O . PRO A 1 91 ? -19.554 4.805 33.623 1.00 84.50 91 PRO A O 1
ATOM 688 N N . PRO A 1 92 ? -20.349 3.132 32.337 1.00 85.50 92 PRO A N 1
ATOM 689 C CA . PRO A 1 92 ? -19.131 3.005 31.539 1.00 85.50 92 PRO A CA 1
ATOM 690 C C . PRO A 1 92 ? -18.733 4.337 30.898 1.00 85.50 92 PRO A C 1
ATOM 692 O O . PRO A 1 92 ? -19.577 5.020 30.316 1.00 85.50 92 PRO A O 1
ATOM 695 N N . VAL A 1 93 ? -17.450 4.687 30.991 1.00 82.75 93 VAL A N 1
ATOM 696 C CA . VAL A 1 93 ? -16.886 5.896 30.379 1.00 82.75 93 VAL A CA 1
ATOM 697 C C . VAL A 1 93 ? -15.874 5.477 29.323 1.00 82.75 93 VAL A C 1
ATOM 699 O O . VAL A 1 93 ? -15.003 4.652 29.590 1.00 82.75 93 VAL A O 1
ATOM 702 N N . THR A 1 94 ? -15.974 6.049 28.127 1.00 81.75 94 THR A N 1
ATOM 703 C CA . THR A 1 94 ? -14.984 5.851 27.065 1.00 81.75 94 THR A CA 1
ATOM 704 C C . THR A 1 94 ? -13.854 6.862 27.228 1.00 81.75 94 THR A C 1
ATOM 706 O O . THR A 1 94 ? -14.100 8.066 27.266 1.00 81.75 94 THR A O 1
ATOM 709 N N . ILE A 1 95 ? -12.616 6.380 27.323 1.00 78.81 95 ILE A N 1
ATOM 710 C CA . ILE A 1 95 ? -11.404 7.204 27.362 1.00 78.81 95 ILE A CA 1
ATOM 711 C C . ILE A 1 95 ? -10.672 7.045 26.032 1.00 78.81 95 ILE A C 1
ATOM 713 O O . ILE A 1 95 ? -10.291 5.937 25.663 1.00 78.81 95 ILE A O 1
ATOM 717 N N . GLY A 1 96 ? -10.464 8.150 25.320 1.00 72.62 96 GLY A N 1
ATOM 718 C CA . GLY A 1 96 ? -9.862 8.161 23.986 1.00 72.62 96 GLY A CA 1
ATOM 719 C C . GLY A 1 96 ? -10.827 8.696 22.924 1.00 72.62 96 GLY A C 1
ATOM 720 O O . GLY A 1 96 ? -11.863 9.272 23.268 1.00 72.62 96 GLY A O 1
ATOM 721 N N . PRO A 1 97 ? -10.484 8.567 21.635 1.00 67.88 97 PRO A N 1
ATOM 722 C CA . PRO A 1 97 ? -11.286 9.136 20.563 1.00 67.88 97 PRO A CA 1
ATOM 723 C C . PRO A 1 97 ? -12.624 8.388 20.416 1.00 67.88 97 PRO A C 1
ATOM 725 O O . PRO A 1 97 ? -12.688 7.162 20.489 1.00 67.88 97 PRO A O 1
ATOM 728 N N . HIS A 1 98 ? -13.711 9.148 20.228 1.00 62.59 98 HIS A N 1
ATOM 729 C CA . HIS A 1 98 ? -15.061 8.597 20.029 1.00 62.59 98 HIS A CA 1
ATOM 730 C C . HIS A 1 98 ? -15.225 7.927 18.657 1.00 62.59 98 HIS A C 1
ATOM 732 O O . HIS A 1 98 ? -16.064 7.044 18.499 1.00 62.59 98 HIS A O 1
ATOM 738 N N . THR A 1 99 ? -14.425 8.343 17.677 1.00 63.72 99 THR A N 1
ATOM 739 C CA . THR A 1 99 ? -14.284 7.709 16.363 1.00 63.72 99 THR A CA 1
ATOM 740 C C . THR A 1 99 ? -12.947 6.980 16.300 1.00 63.72 99 THR A C 1
ATOM 742 O O . THR A 1 99 ? -11.966 7.536 16.801 1.00 63.72 99 THR A O 1
ATOM 745 N N . PRO A 1 100 ? -12.863 5.793 15.673 1.00 66.38 100 PRO A N 1
ATOM 746 C CA . PRO A 1 100 ? -11.583 5.131 15.465 1.00 66.38 100 PRO A CA 1
ATOM 747 C C . PRO A 1 100 ? -10.594 6.078 14.779 1.00 66.38 100 PRO A C 1
ATOM 749 O O . PRO A 1 100 ? -10.885 6.623 13.713 1.00 66.38 100 PRO A O 1
ATOM 752 N N . ALA A 1 101 ? -9.448 6.308 15.415 1.00 75.50 101 ALA A N 1
ATOM 753 C CA . ALA A 1 101 ? -8.314 6.932 14.752 1.00 75.50 101 ALA A CA 1
ATOM 754 C C . ALA A 1 101 ? -7.623 5.862 13.904 1.00 75.50 101 ALA A C 1
ATOM 756 O O . ALA A 1 101 ? -7.468 4.730 14.362 1.00 75.50 101 ALA A O 1
ATOM 757 N N . VAL A 1 102 ? -7.219 6.217 12.687 1.00 79.81 102 VAL A N 1
ATOM 758 C CA . VAL A 1 102 ? -6.519 5.312 11.774 1.00 79.81 102 VAL A CA 1
ATOM 759 C C . VAL A 1 102 ? -5.087 5.812 11.614 1.00 79.81 102 VAL A C 1
ATOM 761 O O . VAL A 1 102 ? -4.885 6.968 11.247 1.00 79.81 102 VAL A O 1
ATOM 764 N N . ILE A 1 103 ? -4.103 4.961 11.904 1.00 86.31 103 ILE A N 1
ATOM 765 C CA . ILE A 1 103 ? -2.689 5.223 11.605 1.00 86.31 103 ILE A CA 1
ATOM 766 C C . ILE A 1 103 ? -2.319 4.404 10.376 1.00 86.31 103 ILE A C 1
ATOM 768 O O . ILE A 1 103 ? -2.522 3.189 10.353 1.00 86.31 103 ILE A O 1
ATOM 772 N N . ASP A 1 104 ? -1.786 5.083 9.365 1.00 88.94 104 ASP A N 1
ATOM 773 C CA . ASP A 1 104 ? -1.270 4.462 8.153 1.00 88.94 104 ASP A CA 1
ATOM 774 C C . ASP A 1 104 ? 0.260 4.347 8.241 1.00 88.94 104 ASP A C 1
ATOM 776 O O . ASP A 1 104 ? 0.925 5.384 8.243 1.00 88.94 104 ASP A O 1
ATOM 780 N N . PRO A 1 105 ? 0.833 3.129 8.316 1.00 91.31 105 PRO A N 1
ATOM 781 C CA . PRO A 1 105 ? 2.286 2.942 8.344 1.00 91.31 105 PRO A CA 1
ATOM 782 C C . PRO A 1 105 ? 3.018 3.529 7.129 1.00 91.31 105 PRO A C 1
ATOM 784 O O . PRO A 1 105 ? 4.201 3.846 7.229 1.00 91.31 105 PRO A O 1
ATOM 787 N N . GLU A 1 106 ? 2.323 3.707 6.001 1.00 89.62 106 GLU A N 1
ATOM 788 C CA . GLU A 1 106 ? 2.902 4.310 4.796 1.00 89.62 106 GLU A CA 1
ATOM 789 C C . GLU A 1 106 ? 3.014 5.842 4.891 1.00 89.62 106 GLU A C 1
ATOM 791 O O . GLU A 1 106 ? 3.873 6.428 4.240 1.00 89.62 106 GLU A O 1
ATOM 796 N N . TRP A 1 107 ? 2.230 6.496 5.764 1.00 86.75 107 TRP A N 1
ATOM 797 C CA . TRP A 1 107 ? 2.158 7.964 5.854 1.00 86.75 107 TRP A CA 1
ATOM 798 C C . TRP A 1 107 ? 3.501 8.634 6.169 1.00 86.75 107 TRP A C 1
ATOM 800 O O . TRP A 1 107 ? 3.793 9.711 5.658 1.00 86.75 107 TRP A O 1
ATOM 810 N N . GLU A 1 108 ? 4.319 8.008 7.019 1.00 84.62 108 GLU A N 1
ATOM 811 C CA . GLU A 1 108 ? 5.627 8.536 7.441 1.00 84.62 108 GLU A CA 1
ATOM 812 C C . GLU A 1 108 ? 6.774 7.609 7.037 1.00 84.62 108 GLU A C 1
ATOM 814 O O . GLU A 1 108 ? 7.845 7.608 7.658 1.00 84.62 108 GLU A O 1
ATOM 819 N N . ARG A 1 109 ? 6.559 6.773 6.014 1.00 89.31 109 ARG A N 1
ATOM 820 C CA . ARG A 1 109 ? 7.587 5.836 5.579 1.00 89.31 109 ARG A CA 1
ATOM 821 C C . ARG A 1 109 ? 8.838 6.603 5.146 1.00 89.31 109 ARG A C 1
ATOM 823 O O . ARG A 1 109 ? 8.772 7.631 4.478 1.00 89.31 109 ARG A O 1
ATOM 830 N N . SER A 1 110 ? 10.008 6.105 5.561 1.00 89.50 110 SER A N 1
ATOM 831 C CA . SER A 1 110 ? 11.281 6.789 5.312 1.00 89.50 110 SER A CA 1
ATOM 832 C C . SER A 1 110 ? 11.448 7.086 3.815 1.00 89.50 110 SER A C 1
ATOM 834 O O . SER A 1 110 ? 11.386 6.136 3.026 1.00 89.50 110 SER A O 1
ATOM 836 N N . PRO A 1 111 ? 11.735 8.342 3.412 1.00 86.88 111 PRO A N 1
ATOM 837 C CA . PRO A 1 111 ? 11.859 8.699 2.000 1.00 86.88 111 PRO A CA 1
ATOM 838 C C . PRO A 1 111 ? 12.889 7.856 1.244 1.00 86.88 111 PRO A C 1
ATOM 840 O O . PRO A 1 111 ? 12.685 7.522 0.086 1.00 86.88 111 PRO A O 1
ATOM 843 N N . GLY A 1 112 ? 13.973 7.444 1.914 1.00 87.81 112 GLY A N 1
ATOM 844 C CA . GLY A 1 112 ? 15.006 6.587 1.321 1.00 87.81 112 GLY A CA 1
ATOM 845 C C . GLY A 1 112 ? 14.584 5.131 1.099 1.00 87.81 112 GLY A C 1
ATOM 846 O O . GLY A 1 112 ? 15.349 4.368 0.520 1.00 87.81 112 GLY A O 1
ATOM 847 N N . SER A 1 113 ? 13.404 4.731 1.576 1.00 90.50 113 SER A N 1
ATOM 848 C CA . SER A 1 113 ? 12.829 3.410 1.302 1.00 90.50 113 SER A CA 1
ATOM 849 C C . SER A 1 113 ? 11.845 3.413 0.131 1.00 90.50 113 SER A C 1
ATOM 851 O O . SER A 1 113 ? 11.446 2.334 -0.297 1.00 90.50 113 SER A O 1
ATOM 853 N N . ILE A 1 114 ? 11.434 4.590 -0.354 1.00 92.44 114 ILE A N 1
ATOM 854 C CA . ILE A 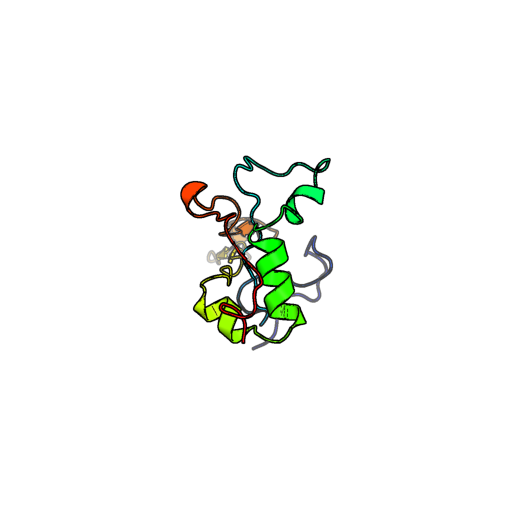1 114 ? 10.541 4.738 -1.507 1.00 92.44 114 ILE A CA 1
ATOM 855 C C . ILE A 1 114 ? 11.388 4.596 -2.771 1.00 92.44 114 ILE A C 1
ATOM 857 O O . ILE A 1 114 ? 12.362 5.332 -2.944 1.00 92.44 114 ILE A O 1
ATOM 861 N N . THR A 1 115 ? 11.040 3.648 -3.635 1.00 91.94 115 THR A N 1
ATOM 862 C CA . THR A 1 115 ? 11.835 3.299 -4.822 1.00 91.94 115 THR A CA 1
ATOM 863 C C . THR A 1 115 ? 11.162 3.726 -6.129 1.00 91.94 115 THR A C 1
ATOM 865 O O . THR A 1 115 ? 9.939 3.756 -6.250 1.00 91.94 115 THR A O 1
ATOM 868 N N . ASP A 1 116 ? 11.973 4.090 -7.126 1.00 92.50 116 ASP A N 1
ATOM 869 C CA . ASP A 1 116 ? 11.525 4.628 -8.422 1.00 92.50 116 ASP A CA 1
ATOM 870 C C . ASP A 1 116 ? 12.227 3.999 -9.637 1.00 92.50 116 ASP A C 1
ATOM 872 O O . ASP A 1 116 ? 12.101 4.453 -10.776 1.00 92.50 116 ASP A O 1
ATOM 876 N N . ASN A 1 117 ? 12.954 2.913 -9.395 1.00 91.88 117 ASN A N 1
ATOM 877 C CA . ASN A 1 117 ? 13.758 2.193 -10.372 1.00 91.88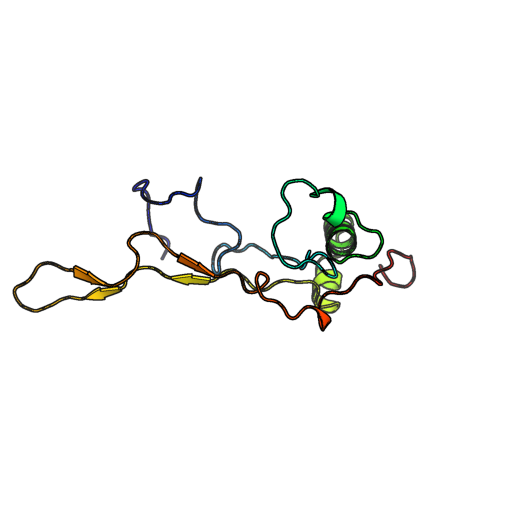 117 ASN A CA 1
ATOM 878 C C . ASN A 1 117 ? 13.112 0.872 -10.817 1.00 91.88 117 ASN A C 1
ATOM 880 O O . ASN A 1 117 ? 13.809 -0.015 -11.316 1.00 91.88 117 ASN A O 1
ATOM 884 N N . HIS A 1 118 ? 11.801 0.726 -10.631 1.00 90.38 118 HIS A N 1
ATOM 885 C CA . HIS A 1 118 ? 11.076 -0.477 -11.007 1.00 90.38 118 HIS A CA 1
ATOM 886 C C . HIS A 1 118 ? 10.955 -0.600 -12.534 1.00 90.38 118 HIS A C 1
ATOM 888 O O . HIS A 1 118 ? 10.638 0.359 -13.243 1.00 90.38 118 HIS A O 1
ATOM 894 N N . VAL A 1 119 ? 11.177 -1.802 -13.061 1.00 84.94 119 VAL A N 1
ATOM 895 C CA . VAL A 1 119 ? 11.022 -2.116 -14.486 1.00 84.94 119 VAL A CA 1
ATOM 896 C C . VAL A 1 119 ? 10.061 -3.278 -14.644 1.00 84.94 119 VAL A C 1
ATOM 898 O O . VAL A 1 119 ? 10.157 -4.257 -13.919 1.00 84.94 119 VAL A O 1
ATOM 901 N N . PHE A 1 120 ? 9.149 -3.167 -15.608 1.00 75.62 120 PHE A N 1
ATOM 902 C CA . PHE A 1 120 ? 8.266 -4.264 -15.984 1.00 75.62 120 PHE A CA 1
ATOM 903 C C . PHE A 1 120 ? 8.796 -4.873 -17.281 1.00 75.62 120 PHE A C 1
ATOM 905 O O . PHE A 1 120 ? 8.493 -4.399 -18.380 1.00 75.62 120 PHE A O 1
ATOM 912 N N . ASP A 1 121 ? 9.672 -5.865 -17.150 1.00 73.38 121 ASP A N 1
ATOM 913 C CA . ASP A 1 121 ? 10.256 -6.589 -18.274 1.00 73.38 121 ASP A CA 1
ATOM 914 C C . ASP A 1 121 ? 10.158 -8.108 -18.082 1.00 73.38 121 ASP A C 1
ATOM 916 O O . ASP A 1 121 ? 9.865 -8.614 -17.001 1.00 73.38 121 ASP A O 1
ATOM 920 N N . ALA A 1 122 ? 10.402 -8.842 -19.168 1.00 63.91 122 ALA A N 1
ATOM 921 C CA . ALA A 1 122 ? 10.283 -10.295 -19.198 1.00 63.91 122 ALA A CA 1
ATOM 922 C C . ALA A 1 122 ? 11.366 -11.041 -18.393 1.00 63.91 122 ALA A C 1
ATOM 924 O O . ALA A 1 122 ? 11.336 -12.265 -18.378 1.00 63.91 122 ALA A O 1
ATOM 925 N N . GLN A 1 123 ? 12.357 -10.354 -17.812 1.00 61.31 123 GLN A N 1
ATOM 926 C CA . GLN A 1 123 ? 13.376 -10.971 -16.952 1.00 61.31 123 GLN A CA 1
ATOM 927 C C . GLN A 1 123 ? 13.002 -10.887 -15.473 1.00 61.31 123 GLN A C 1
ATOM 929 O O . GLN A 1 123 ? 13.458 -11.715 -14.688 1.00 61.31 123 GLN A O 1
ATOM 934 N N . HIS A 1 124 ? 12.195 -9.892 -15.110 1.00 61.34 124 HIS A N 1
ATOM 935 C CA . HIS A 1 124 ? 11.819 -9.616 -13.731 1.00 61.34 124 HIS A CA 1
ATOM 936 C C . HIS A 1 124 ? 10.357 -9.944 -13.421 1.00 61.34 124 HIS A C 1
ATOM 938 O O . HIS A 1 124 ? 9.995 -9.852 -12.261 1.00 61.34 124 HIS A O 1
ATOM 944 N N . HIS A 1 125 ? 9.530 -10.330 -14.403 1.00 60.31 125 HIS A N 1
ATOM 945 C CA . HIS A 1 125 ? 8.126 -10.708 -14.190 1.00 60.31 125 HIS A CA 1
ATOM 946 C C . HIS A 1 125 ? 7.757 -11.949 -15.019 1.00 60.31 125 HIS A C 1
ATOM 948 O O . HIS A 1 125 ? 7.788 -11.896 -16.257 1.00 60.31 125 HIS A O 1
ATOM 954 N N . HIS A 1 126 ? 7.444 -13.064 -14.345 1.00 53.56 126 HIS A N 1
ATOM 955 C CA . HIS A 1 126 ? 7.147 -14.380 -14.936 1.00 53.56 126 HIS A CA 1
ATOM 956 C C . HIS A 1 126 ? 5.868 -15.010 -14.392 1.00 53.56 126 HIS A C 1
ATOM 958 O O . HIS A 1 126 ? 5.706 -15.015 -13.154 1.00 53.56 126 HIS A O 1
#

Sequence (126 aa):
MFGENFFGTNPSLGVDPAVDGFGSVRFRAEVPGSDGINPHDHSYYYHRGSEAPYGMADIVSGHGDQLQADGMTAEQRHSFGGVQVRIPGLPPVTIGPHTPAVIDPEWERSPGSITDNHVFDAQHHH

Foldseek 3Di:
DDDDDPDPPAPDPDPDCLAPPNPDWAFDQDQQPDPADDVVPPVSSVQAQWLNVLCVVCVVVVNVVLCVVVVGIAHGKYWDFFDFDDDPPDDTDTHDDNYTDIDGPNRPPDSVVGTRRHDDDPVSHD